Protein AF-A0A286UUP1-F1 (afdb_monomer)

Mean predicted aligned error: 15.52 Å

pLDDT: mean 74.78, std 16.88, range [44.28, 96.44]

Structure (mmCIF, N/CA/C/O backbone):
data_AF-A0A286UUP1-F1
#
_entry.id   AF-A0A286UUP1-F1
#
loop_
_atom_site.group_PDB
_atom_site.id
_atom_site.type_symbol
_atom_site.lab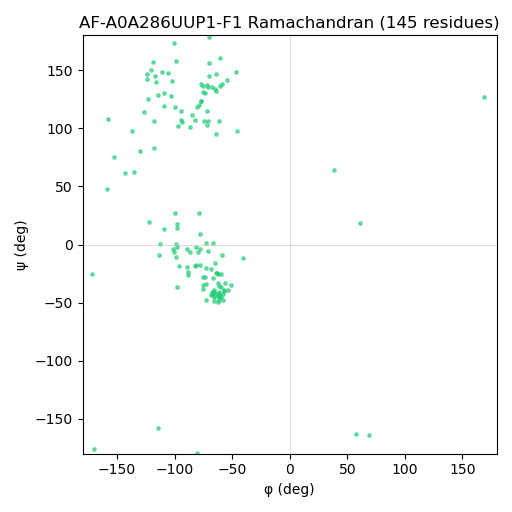el_atom_id
_atom_site.label_alt_id
_atom_site.label_comp_id
_atom_site.label_asym_id
_atom_site.label_entity_id
_atom_site.label_seq_id
_atom_site.pdbx_PDB_ins_code
_atom_site.Cartn_x
_atom_site.Cartn_y
_atom_site.Cartn_z
_atom_site.occupancy
_atom_site.B_iso_or_equiv
_atom_site.auth_seq_id
_atom_site.auth_comp_id
_atom_site.auth_asym_id
_atom_site.auth_atom_id
_atom_site.pdbx_PDB_model_num
ATOM 1 N N . MET A 1 1 ? 17.194 -20.628 -26.371 1.00 49.59 1 MET A N 1
ATOM 2 C CA . MET A 1 1 ? 17.934 -19.638 -27.188 1.00 49.59 1 MET A CA 1
ATOM 3 C C . MET A 1 1 ? 19.224 -19.284 -26.452 1.00 49.59 1 MET A C 1
ATOM 5 O O . MET A 1 1 ? 19.128 -18.804 -25.331 1.00 49.59 1 MET A O 1
ATOM 9 N N . ARG A 1 2 ? 20.404 -19.611 -26.999 1.00 49.09 2 ARG A N 1
ATOM 10 C CA . ARG A 1 2 ? 21.711 -19.348 -26.362 1.00 49.09 2 ARG A CA 1
ATOM 11 C C . ARG A 1 2 ? 22.250 -17.996 -26.860 1.00 49.09 2 ARG A C 1
ATOM 13 O O . ARG A 1 2 ? 22.665 -17.924 -28.011 1.00 49.09 2 ARG A O 1
ATOM 20 N N . PRO A 1 3 ? 22.226 -16.922 -26.054 1.00 52.81 3 PRO A N 1
ATOM 21 C CA . PRO A 1 3 ? 22.518 -15.555 -26.504 1.00 52.81 3 PRO A CA 1
ATOM 22 C C . PRO A 1 3 ? 24.025 -15.250 -26.653 1.00 52.81 3 PRO A C 1
ATOM 24 O O . PRO A 1 3 ? 24.438 -14.105 -26.503 1.00 52.81 3 PRO A O 1
ATOM 27 N N . THR A 1 4 ? 24.863 -16.256 -26.915 1.00 54.81 4 THR A N 1
ATOM 28 C CA . THR A 1 4 ? 26.331 -16.165 -26.822 1.00 54.81 4 THR A CA 1
ATOM 29 C C . THR A 1 4 ? 27.017 -16.806 -28.029 1.00 54.81 4 THR A C 1
ATOM 31 O O . THR A 1 4 ? 27.755 -17.775 -27.887 1.00 54.81 4 THR A O 1
ATOM 34 N N . PHE A 1 5 ? 26.784 -16.272 -29.229 1.00 57.84 5 PHE A N 1
ATOM 35 C CA . PHE A 1 5 ? 27.704 -16.466 -30.354 1.00 57.84 5 PHE A CA 1
ATOM 36 C C . PHE A 1 5 ? 28.406 -15.140 -30.647 1.00 57.84 5 PHE A C 1
ATOM 38 O O . PHE A 1 5 ? 27.768 -14.140 -30.975 1.00 57.84 5 PHE A O 1
ATOM 45 N N . ALA A 1 6 ? 29.734 -15.142 -30.533 1.00 59.00 6 ALA A N 1
ATOM 46 C CA . ALA A 1 6 ? 30.607 -13.976 -30.672 1.00 59.00 6 ALA A CA 1
ATOM 47 C C . ALA A 1 6 ? 30.658 -13.368 -32.095 1.00 59.00 6 ALA A C 1
ATOM 49 O O . ALA A 1 6 ? 31.360 -12.385 -32.310 1.00 59.00 6 ALA A O 1
ATOM 50 N N . CYS A 1 7 ? 29.905 -13.908 -33.062 1.00 54.88 7 CYS A N 1
ATOM 51 C CA . CYS A 1 7 ? 29.875 -13.437 -34.452 1.00 54.88 7 CYS A CA 1
ATOM 52 C C . CYS A 1 7 ? 28.711 -12.466 -34.760 1.00 54.88 7 CYS A C 1
ATOM 54 O O . CYS A 1 7 ? 28.799 -11.682 -35.696 1.00 54.88 7 CYS A O 1
ATOM 56 N N . LEU A 1 8 ? 27.658 -12.426 -33.930 1.00 55.34 8 LEU A N 1
ATOM 57 C CA . LEU A 1 8 ? 26.552 -11.445 -34.021 1.00 55.34 8 LEU A CA 1
ATOM 58 C C . LEU A 1 8 ? 26.734 -10.293 -33.006 1.00 55.34 8 LEU A C 1
ATOM 60 O O . LEU A 1 8 ? 25.782 -9.702 -32.501 1.00 55.34 8 LEU A O 1
ATOM 64 N N . SER A 1 9 ? 27.992 -10.028 -32.650 1.00 60.56 9 SER A N 1
ATOM 65 C CA . SER A 1 9 ? 28.444 -9.531 -31.343 1.00 60.56 9 SER A CA 1
ATOM 66 C C . SER A 1 9 ? 28.495 -8.022 -31.152 1.00 60.56 9 SER A C 1
ATOM 68 O O . SER A 1 9 ? 28.828 -7.569 -30.059 1.00 60.56 9 SER A O 1
ATOM 70 N N . LYS A 1 10 ? 28.203 -7.223 -32.179 1.00 63.66 10 LYS A N 1
ATOM 71 C CA . LYS A 1 10 ? 28.624 -5.813 -32.174 1.00 63.66 10 LYS A CA 1
ATOM 72 C C . LYS A 1 10 ? 27.548 -4.810 -31.746 1.00 63.66 10 LYS A C 1
ATOM 74 O O . LYS A 1 10 ? 27.887 -3.672 -31.450 1.00 63.66 10 LYS A O 1
ATOM 79 N N . ALA A 1 11 ? 26.279 -5.219 -31.621 1.00 62.50 11 ALA A N 1
ATOM 80 C CA . ALA A 1 11 ? 25.208 -4.341 -31.139 1.00 62.50 11 ALA A CA 1
ATOM 81 C C . ALA A 1 11 ? 24.283 -5.050 -30.134 1.00 62.50 11 ALA A C 1
ATOM 83 O O . ALA A 1 11 ? 23.339 -5.753 -30.496 1.00 62.50 11 ALA A O 1
ATOM 84 N N . SER A 1 12 ? 24.525 -4.841 -28.837 1.00 67.19 12 SER A N 1
ATOM 85 C CA . SER A 1 12 ? 23.601 -5.282 -27.787 1.00 67.19 12 SER A CA 1
ATOM 86 C C . SER A 1 12 ? 22.332 -4.423 -27.811 1.00 67.19 12 SER A C 1
ATOM 88 O O . SER A 1 12 ? 22.332 -3.302 -27.313 1.00 67.19 12 SER A O 1
ATOM 90 N N . ARG A 1 13 ? 21.213 -4.979 -28.292 1.00 76.56 13 ARG A N 1
ATOM 91 C CA . ARG A 1 13 ? 19.872 -4.355 -28.217 1.00 76.56 13 ARG A CA 1
ATOM 92 C C . ARG A 1 13 ? 19.205 -4.480 -26.836 1.00 76.56 13 ARG A C 1
ATOM 94 O O . ARG A 1 13 ? 18.018 -4.204 -26.688 1.00 76.56 13 ARG A O 1
ATOM 101 N N . ARG A 1 14 ? 19.929 -4.954 -25.817 1.00 80.00 14 ARG A N 1
ATOM 102 C CA . ARG A 1 14 ? 19.380 -5.136 -24.468 1.00 80.00 14 ARG A CA 1
ATOM 103 C C . ARG A 1 14 ? 19.136 -3.766 -23.817 1.00 80.00 14 ARG A C 1
ATOM 105 O O . ARG A 1 14 ? 20.033 -2.927 -23.869 1.00 80.00 14 ARG A O 1
ATOM 112 N N . PRO A 1 15 ? 17.987 -3.537 -23.154 1.00 86.31 15 PRO A N 1
ATOM 113 C CA . PRO A 1 15 ? 17.736 -2.278 -22.464 1.00 86.31 15 PRO A CA 1
ATOM 114 C C . PRO A 1 15 ? 18.804 -2.016 -21.401 1.00 86.31 15 PRO A C 1
ATOM 116 O O . PRO A 1 15 ? 19.183 -2.915 -20.641 1.00 86.31 15 PRO A O 1
ATOM 119 N N . LEU A 1 16 ? 19.257 -0.766 -21.325 1.00 87.69 16 LEU A N 1
ATOM 120 C CA . LEU A 1 16 ? 20.217 -0.333 -20.319 1.00 87.69 16 LEU A CA 1
ATOM 121 C C . LEU A 1 16 ? 19.643 -0.523 -18.912 1.00 87.69 16 LEU A C 1
ATOM 123 O O . LEU A 1 16 ? 18.477 -0.219 -18.633 1.00 87.69 16 LEU A O 1
ATOM 127 N N . THR A 1 17 ? 20.475 -1.049 -18.020 1.00 89.00 17 THR A N 1
ATOM 128 C CA . THR A 1 17 ? 20.194 -1.145 -16.586 1.00 89.00 17 THR A CA 1
ATOM 129 C C . THR A 1 17 ? 20.893 0.015 -15.874 1.00 89.00 17 THR A C 1
ATOM 131 O O . THR A 1 17 ? 21.881 0.529 -16.402 1.00 89.00 17 THR A O 1
ATOM 134 N N . PRO A 1 18 ? 20.458 0.414 -14.663 1.00 89.38 18 PRO A N 1
ATOM 135 C CA . PRO A 1 18 ? 21.119 1.487 -13.906 1.00 89.38 18 PRO A CA 1
ATOM 136 C C . PRO A 1 18 ? 22.602 1.215 -13.584 1.00 89.38 18 PRO A C 1
ATOM 138 O O . PRO A 1 18 ? 23.285 2.096 -13.089 1.00 89.38 18 PRO A O 1
ATOM 141 N N . LYS A 1 19 ? 23.110 -0.000 -13.836 1.00 88.94 19 LYS A N 1
ATOM 142 C CA . LYS A 1 19 ? 24.498 -0.409 -13.568 1.00 88.94 19 LYS A CA 1
ATOM 143 C C . LYS A 1 19 ? 25.400 -0.418 -14.808 1.00 88.94 19 LYS A C 1
ATOM 145 O O . LYS A 1 19 ? 26.570 -0.750 -14.687 1.00 88.94 19 LYS A O 1
ATOM 150 N N . ARG A 1 20 ? 24.858 -0.142 -16.000 1.00 85.56 20 ARG A N 1
ATOM 151 C CA . ARG A 1 20 ? 25.569 -0.276 -17.288 1.00 85.56 20 ARG A CA 1
ATOM 152 C C . ARG A 1 20 ? 25.834 1.057 -18.002 1.00 85.56 20 ARG A C 1
ATOM 154 O O . ARG A 1 20 ? 26.366 1.033 -19.103 1.00 85.56 20 ARG A O 1
ATOM 161 N N . GLY A 1 21 ? 25.423 2.186 -17.423 1.00 86.19 21 GLY A N 1
ATOM 162 C CA . GLY A 1 21 ? 25.657 3.524 -17.977 1.00 86.19 21 GLY A CA 1
ATOM 163 C C . GLY A 1 21 ? 26.828 4.252 -17.309 1.00 86.19 21 GLY A C 1
ATOM 164 O O . GLY A 1 21 ? 27.384 3.768 -16.327 1.00 86.19 21 GLY A O 1
ATOM 165 N N . ASN A 1 22 ? 27.192 5.413 -17.855 1.00 91.12 22 ASN A N 1
ATOM 166 C CA . ASN A 1 22 ? 28.213 6.305 -17.296 1.00 91.12 22 ASN A CA 1
ATOM 167 C C . ASN A 1 22 ? 27.645 7.165 -16.140 1.00 91.12 22 ASN A C 1
ATOM 169 O O . ASN A 1 22 ? 26.464 7.052 -15.814 1.00 91.12 22 ASN A O 1
ATOM 173 N N . LYS A 1 23 ? 28.463 8.044 -15.545 1.00 88.06 23 LYS A N 1
ATOM 174 C CA . LYS A 1 23 ? 28.113 8.916 -14.404 1.00 88.06 23 LYS A CA 1
ATOM 175 C C . LYS A 1 23 ? 26.820 9.719 -14.597 1.00 88.06 23 LYS A C 1
ATOM 177 O O . LYS A 1 23 ? 26.069 9.872 -13.641 1.00 88.06 23 LYS A O 1
ATOM 182 N N . ASP A 1 24 ? 26.537 10.155 -15.821 1.00 87.81 24 ASP A N 1
ATOM 183 C CA . ASP A 1 24 ? 25.360 10.980 -16.130 1.00 87.81 24 ASP A CA 1
ATOM 184 C C . ASP A 1 24 ? 24.100 10.147 -16.422 1.00 87.81 24 ASP A C 1
ATOM 186 O O . ASP A 1 24 ? 23.000 10.678 -16.579 1.00 87.81 24 ASP A O 1
ATOM 190 N N . TYR A 1 25 ? 24.234 8.818 -16.493 1.00 92.56 25 TYR A N 1
ATOM 191 C CA . TYR A 1 25 ? 23.113 7.926 -16.747 1.00 92.56 25 TYR A CA 1
ATOM 192 C C . TYR A 1 25 ? 22.393 7.561 -15.447 1.00 92.56 25 TYR A C 1
ATOM 194 O O . TYR A 1 25 ? 22.794 6.651 -14.718 1.00 92.56 25 TYR A O 1
ATOM 202 N N . TYR A 1 26 ? 21.260 8.217 -15.200 1.00 88.94 26 TYR A N 1
ATOM 203 C CA . TYR A 1 26 ? 20.334 7.840 -14.138 1.00 88.94 26 TYR A CA 1
ATOM 204 C C . TYR A 1 26 ? 19.109 7.109 -14.698 1.00 88.94 26 TYR A C 1
ATOM 206 O O . TYR A 1 26 ? 18.407 7.603 -15.579 1.00 88.94 26 TYR A O 1
ATOM 214 N N . LYS A 1 27 ? 18.807 5.931 -14.141 1.00 89.44 27 LYS A N 1
ATOM 215 C CA . LYS A 1 27 ? 17.571 5.189 -14.416 1.00 89.44 27 LYS A CA 1
ATOM 216 C C . LYS A 1 27 ? 16.867 4.849 -13.106 1.00 89.44 27 LYS A C 1
ATOM 218 O O . LYS A 1 27 ? 17.371 4.043 -12.326 1.00 89.44 27 LYS A O 1
ATOM 223 N N . GLY A 1 28 ? 15.687 5.429 -12.892 1.00 85.38 28 GLY A N 1
ATOM 224 C CA . GLY A 1 28 ? 14.869 5.183 -11.704 1.00 85.38 28 GLY A CA 1
ATOM 225 C C . GLY A 1 28 ? 14.251 3.778 -11.657 1.00 85.38 28 GLY A C 1
ATOM 226 O O . GLY A 1 28 ? 14.025 3.132 -12.681 1.00 85.38 28 GLY A O 1
ATOM 227 N N . THR A 1 29 ? 13.924 3.315 -10.451 1.00 86.62 29 THR A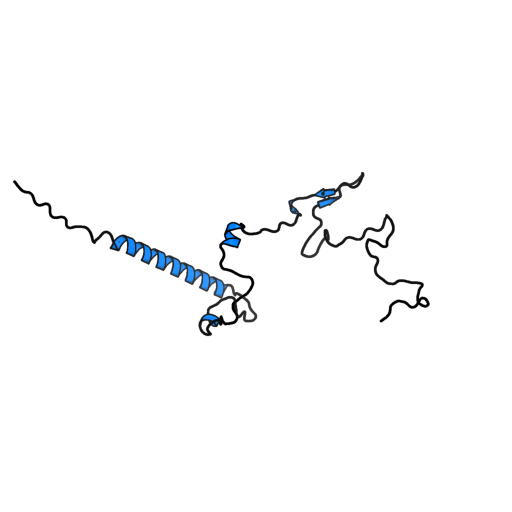 N 1
ATOM 228 C CA . THR A 1 29 ? 13.305 2.002 -10.162 1.00 86.62 29 THR A CA 1
ATOM 229 C C . THR A 1 29 ? 11.786 2.076 -9.978 1.00 86.62 29 THR A C 1
ATOM 231 O O . THR A 1 29 ? 11.183 1.171 -9.410 1.00 86.62 29 THR A O 1
ATOM 234 N N . ARG A 1 30 ? 11.153 3.163 -10.443 1.00 79.94 30 ARG A N 1
ATOM 235 C CA . ARG A 1 30 ? 9.723 3.474 -10.233 1.00 79.94 30 ARG A CA 1
ATOM 236 C C . ARG A 1 30 ? 9.304 3.637 -8.765 1.00 79.94 30 ARG A C 1
ATOM 238 O O . ARG A 1 30 ? 8.118 3.619 -8.466 1.00 79.94 30 ARG A O 1
ATOM 245 N N . GLN A 1 31 ? 10.251 3.857 -7.854 1.00 80.50 31 GLN A N 1
ATOM 246 C CA . GLN A 1 31 ? 9.935 4.226 -6.469 1.00 80.50 31 GLN A CA 1
ATOM 247 C C . GLN A 1 31 ? 9.316 5.634 -6.352 1.00 80.50 31 GLN A C 1
ATOM 249 O O . GLN A 1 31 ? 8.640 5.905 -5.367 1.00 80.50 31 GLN A O 1
ATOM 254 N N . ALA A 1 32 ? 9.530 6.501 -7.351 1.00 74.44 32 ALA A N 1
ATOM 255 C CA . ALA A 1 32 ? 9.152 7.917 -7.355 1.00 74.44 32 ALA A CA 1
ATOM 256 C C . ALA A 1 32 ? 8.680 8.380 -8.757 1.00 74.44 32 ALA A C 1
ATOM 258 O O . ALA A 1 32 ? 9.328 9.211 -9.388 1.00 74.44 32 ALA A O 1
ATOM 259 N N . SER A 1 33 ? 7.605 7.796 -9.303 1.00 67.62 33 SER A N 1
ATOM 260 C CA . SER A 1 33 ? 7.146 8.037 -10.690 1.00 67.62 33 SER A CA 1
ATOM 261 C C . SER A 1 33 ? 5.838 8.849 -10.729 1.00 67.62 33 SER A C 1
ATOM 263 O O . SER A 1 33 ? 4.879 8.469 -10.070 1.00 67.62 33 SER A O 1
ATOM 265 N N . LEU A 1 34 ? 5.746 9.924 -11.526 1.00 62.94 34 LEU A N 1
ATOM 266 C CA . LEU A 1 34 ? 4.527 10.750 -11.720 1.00 62.94 34 LEU A CA 1
ATOM 267 C C . LEU A 1 34 ? 4.032 10.693 -13.195 1.00 62.94 34 LEU A C 1
ATOM 269 O O . LEU A 1 34 ? 4.902 10.716 -14.064 1.00 62.94 34 LEU A O 1
ATOM 273 N N . PRO A 1 35 ? 2.712 10.727 -13.527 1.00 56.72 35 PRO A N 1
ATOM 274 C CA . PRO A 1 35 ? 1.538 10.241 -12.791 1.00 56.72 35 PRO A CA 1
ATOM 275 C C . PRO A 1 35 ? 0.762 9.090 -13.494 1.00 56.72 35 PRO A C 1
ATOM 277 O O . PRO A 1 35 ? 0.526 9.097 -14.700 1.00 56.72 35 PRO A O 1
ATOM 280 N N . GLY A 1 36 ? 0.328 8.128 -12.663 1.00 50.97 36 GLY A N 1
ATOM 281 C CA . GLY A 1 36 ? -0.543 6.969 -12.928 1.00 50.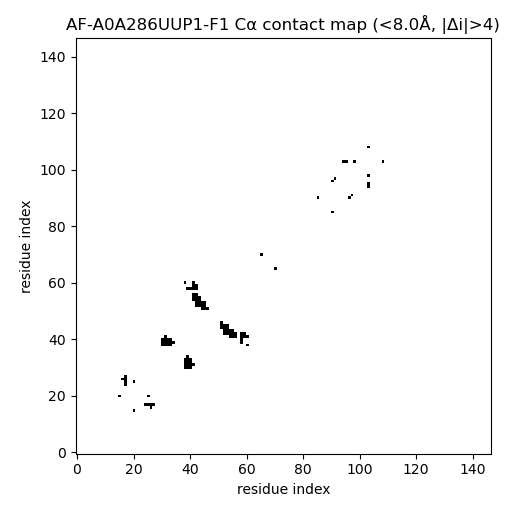97 36 GLY A CA 1
ATOM 282 C C . GLY A 1 36 ? -0.520 6.017 -11.712 1.00 50.97 36 GLY A C 1
ATOM 283 O O . GLY A 1 36 ? 0.558 5.705 -11.212 1.00 50.97 36 GLY A O 1
ATOM 284 N N . LEU A 1 37 ? -1.691 5.647 -11.170 1.00 52.75 37 LEU A N 1
ATOM 285 C CA . LEU A 1 37 ? -1.957 5.181 -9.788 1.00 52.75 37 LEU A CA 1
ATOM 286 C C . LEU A 1 37 ? -0.989 4.125 -9.202 1.00 52.75 37 LEU A C 1
ATOM 288 O O . LEU A 1 37 ? -1.199 2.923 -9.355 1.00 52.75 37 LEU A O 1
ATOM 292 N N . ARG A 1 38 ? -0.008 4.586 -8.406 1.00 56.94 38 ARG A N 1
ATOM 293 C CA . ARG A 1 38 ? 0.154 4.131 -7.002 1.00 56.94 38 ARG A CA 1
ATOM 294 C C . ARG A 1 38 ? 1.191 4.897 -6.174 1.00 56.94 38 ARG A C 1
ATOM 296 O O . ARG A 1 38 ? 1.074 4.884 -4.953 1.00 56.94 38 ARG A O 1
ATOM 303 N N . THR A 1 39 ? 2.224 5.528 -6.745 1.00 62.41 39 THR A N 1
ATOM 304 C CA . THR A 1 39 ? 3.227 6.251 -5.925 1.00 62.41 39 THR A CA 1
ATOM 305 C C . THR A 1 39 ? 3.984 7.317 -6.717 1.00 62.41 39 THR A C 1
ATOM 307 O O . THR A 1 39 ? 4.833 6.985 -7.542 1.00 62.41 39 THR A O 1
ATOM 310 N N . GLY A 1 40 ? 3.688 8.588 -6.436 1.00 74.69 40 GLY A N 1
ATOM 311 C CA . GLY A 1 40 ? 4.464 9.731 -6.921 1.00 74.69 40 GLY A CA 1
ATOM 312 C C . GLY A 1 40 ? 5.839 9.834 -6.257 1.00 74.69 40 GLY A C 1
ATOM 313 O O . GLY A 1 40 ? 6.186 9.047 -5.380 1.00 74.69 40 GLY A O 1
ATOM 314 N N . ALA A 1 41 ? 6.640 10.820 -6.657 1.00 83.88 41 ALA A N 1
ATOM 315 C CA . ALA A 1 41 ? 7.847 11.150 -5.909 1.00 83.88 41 ALA A CA 1
ATOM 316 C C . ALA A 1 41 ? 7.482 11.648 -4.492 1.00 83.88 41 ALA A C 1
ATOM 318 O O . ALA A 1 41 ? 6.615 12.519 -4.379 1.00 83.88 41 ALA A O 1
ATOM 319 N N . PRO A 1 42 ? 8.133 11.145 -3.423 1.00 87.25 42 PRO A N 1
ATOM 320 C CA . PRO A 1 42 ? 7.796 11.481 -2.031 1.00 87.25 42 PRO A CA 1
ATOM 321 C C . PRO A 1 42 ? 8.213 12.904 -1.621 1.00 87.25 42 PRO A C 1
ATOM 323 O O . PRO A 1 42 ? 8.059 13.309 -0.477 1.00 87.25 42 PRO A O 1
ATOM 326 N N . GLY A 1 43 ? 8.785 13.671 -2.539 1.00 88.00 43 GLY A N 1
ATOM 327 C CA . GLY A 1 43 ? 9.383 14.961 -2.267 1.00 88.00 43 GLY A CA 1
ATOM 328 C C . GLY A 1 43 ? 9.727 15.699 -3.549 1.00 88.00 43 GLY A C 1
ATOM 329 O O . GLY A 1 43 ? 9.435 15.234 -4.659 1.00 88.00 43 GLY A O 1
ATOM 330 N N . THR A 1 44 ? 10.357 16.854 -3.395 1.00 87.75 44 THR A N 1
ATOM 331 C CA . THR A 1 44 ? 10.748 17.725 -4.502 1.00 87.75 44 THR A CA 1
ATOM 332 C C . THR A 1 44 ? 12.244 18.000 -4.471 1.00 87.75 44 THR A C 1
ATOM 334 O O . THR A 1 44 ? 12.863 18.159 -3.419 1.00 87.75 44 THR A O 1
ATOM 337 N N . TYR A 1 45 ? 12.837 18.048 -5.658 1.00 86.69 45 TYR A N 1
ATOM 338 C CA . TYR A 1 45 ? 14.190 18.557 -5.833 1.00 86.69 45 TYR A CA 1
ATOM 339 C C . TYR A 1 45 ? 14.164 20.087 -5.744 1.00 86.69 45 TYR A C 1
ATOM 341 O O . TYR A 1 45 ? 13.265 20.694 -6.327 1.00 86.69 45 TYR A O 1
ATOM 349 N N . PHE A 1 46 ? 15.111 20.705 -5.030 1.00 82.94 46 PHE A N 1
ATOM 350 C CA . PHE A 1 46 ? 15.088 22.157 -4.785 1.00 82.94 46 PHE A CA 1
ATOM 351 C C . PHE A 1 46 ? 16.325 22.951 -5.258 1.00 82.94 46 PHE A C 1
ATOM 353 O O . PHE A 1 46 ? 16.484 24.099 -4.861 1.00 82.94 46 PHE A O 1
ATOM 360 N N . GLY A 1 47 ? 17.139 22.408 -6.181 1.00 76.19 47 GLY A N 1
ATOM 361 C CA . GLY A 1 47 ? 18.271 23.129 -6.819 1.00 76.19 47 GLY A CA 1
ATOM 362 C C . GLY A 1 47 ? 19.296 23.662 -5.803 1.00 76.19 47 GLY A C 1
ATOM 363 O O . GLY A 1 47 ? 19.314 23.221 -4.668 1.00 76.19 47 GLY A O 1
ATOM 364 N N . SER A 1 48 ? 20.202 24.607 -6.078 1.00 63.00 48 SER A N 1
ATOM 365 C CA . SER A 1 48 ? 21.164 24.761 -7.189 1.00 63.00 48 SER A CA 1
ATOM 366 C C . SER A 1 48 ? 22.577 24.268 -6.766 1.00 63.00 48 SER A C 1
ATOM 368 O O . SER A 1 48 ? 23.578 24.586 -7.407 1.00 63.00 48 SER A O 1
ATOM 370 N N . GLY A 1 49 ? 22.675 23.541 -5.644 1.00 70.62 49 GLY A N 1
ATOM 371 C CA . GLY A 1 49 ? 23.929 23.057 -5.049 1.00 70.62 49 GLY A CA 1
ATOM 372 C C . GLY A 1 49 ? 24.058 21.529 -5.053 1.00 70.62 49 GLY A C 1
ATOM 373 O O . GLY A 1 49 ? 23.408 20.834 -5.833 1.00 70.62 49 GLY A O 1
ATOM 374 N N . LYS A 1 50 ? 24.893 20.976 -4.159 1.00 69.69 50 LYS A N 1
ATOM 375 C CA . LYS A 1 50 ? 25.028 19.517 -3.995 1.00 69.69 50 LYS A CA 1
ATOM 376 C C . LYS A 1 50 ? 23.694 18.894 -3.556 1.00 69.69 50 LYS A C 1
ATOM 378 O O . LYS A 1 50 ? 23.306 19.022 -2.402 1.00 69.69 50 LYS A O 1
ATOM 383 N N . ALA A 1 51 ? 23.046 18.202 -4.497 1.00 62.31 51 ALA A N 1
ATOM 384 C CA . ALA A 1 51 ? 22.014 17.174 -4.318 1.00 62.31 51 ALA A CA 1
ATOM 385 C C . ALA A 1 51 ? 21.003 17.429 -3.181 1.00 62.31 51 ALA A C 1
ATOM 387 O O . ALA A 1 51 ? 20.914 16.660 -2.225 1.00 62.31 51 ALA A O 1
ATOM 388 N N . GLN A 1 52 ? 20.215 18.496 -3.306 1.00 82.38 52 GLN A N 1
ATOM 389 C CA . GLN A 1 52 ? 19.220 18.876 -2.310 1.00 82.38 52 GLN A CA 1
ATOM 390 C C . GLN A 1 52 ? 17.823 18.324 -2.654 1.00 82.38 52 GLN A C 1
ATOM 392 O O . GLN A 1 52 ? 17.215 18.695 -3.662 1.00 82.38 52 GLN A O 1
ATOM 397 N N . TYR A 1 53 ? 17.313 17.416 -1.813 1.00 87.75 53 TYR A N 1
ATOM 398 C CA . TYR A 1 53 ? 15.979 16.819 -1.936 1.00 87.75 53 TYR A CA 1
ATOM 399 C C . TYR A 1 53 ? 15.174 17.068 -0.662 1.00 87.75 53 TYR A C 1
ATOM 401 O O . TYR A 1 53 ? 15.627 16.732 0.432 1.00 87.75 53 TYR A O 1
ATOM 409 N N . LYS A 1 54 ? 13.983 17.655 -0.799 1.00 89.38 54 LYS A N 1
ATOM 410 C CA . LYS A 1 54 ? 13.074 17.915 0.318 1.00 89.38 54 LYS A CA 1
ATOM 411 C C . LYS A 1 54 ? 11.999 16.839 0.346 1.00 89.38 54 LYS A C 1
ATOM 413 O O . LYS A 1 54 ? 11.227 16.720 -0.606 1.00 89.38 54 LYS A O 1
ATOM 418 N N . LEU A 1 55 ? 11.944 16.078 1.436 1.00 89.12 55 LEU A N 1
ATOM 419 C CA . LEU A 1 55 ? 10.861 15.131 1.684 1.00 89.12 55 LEU A CA 1
ATOM 420 C C . LEU A 1 55 ? 9.578 15.897 2.038 1.00 89.12 55 LEU A C 1
ATOM 422 O O . LEU A 1 55 ? 9.630 16.887 2.767 1.00 89.12 55 LEU A O 1
ATOM 426 N N . LEU A 1 56 ? 8.446 15.465 1.484 1.00 89.81 56 LEU A N 1
ATOM 427 C CA . LEU A 1 56 ? 7.126 16.014 1.783 1.00 89.81 56 LEU A CA 1
ATOM 428 C C . LEU A 1 56 ? 6.285 14.900 2.398 1.00 89.81 56 LEU A C 1
ATOM 430 O O . LEU A 1 56 ? 5.845 14.006 1.675 1.00 89.81 56 LEU A O 1
ATOM 434 N N . ASP A 1 57 ? 6.049 14.961 3.707 1.00 89.62 57 ASP A N 1
ATOM 435 C CA . ASP A 1 57 ? 5.369 13.894 4.457 1.00 89.62 57 ASP A CA 1
ATOM 436 C C . ASP A 1 57 ? 3.987 13.553 3.882 1.00 89.62 57 ASP A C 1
ATOM 438 O O . ASP A 1 57 ? 3.614 12.387 3.803 1.00 89.62 57 ASP A O 1
ATOM 442 N N . GLU A 1 58 ? 3.281 14.547 3.340 1.00 88.31 58 GLU A N 1
ATOM 443 C CA . GLU A 1 58 ? 1.987 14.388 2.662 1.00 88.31 58 GLU A CA 1
ATOM 444 C C . GLU A 1 58 ? 2.028 13.451 1.442 1.00 88.31 58 GLU A C 1
ATOM 446 O O . GLU A 1 58 ? 1.009 12.890 1.039 1.00 88.31 58 GLU A O 1
ATOM 451 N N . ARG A 1 59 ? 3.199 13.294 0.812 1.00 83.88 59 ARG A N 1
ATOM 452 C CA . ARG A 1 59 ? 3.397 12.445 -0.376 1.00 83.88 59 ARG A CA 1
ATOM 453 C C . ARG A 1 59 ? 4.021 11.095 -0.034 1.00 83.88 59 ARG A C 1
ATOM 455 O O . ARG A 1 59 ? 4.158 10.245 -0.921 1.00 83.88 59 ARG A O 1
ATOM 462 N N . VAL A 1 60 ? 4.428 10.893 1.218 1.00 86.75 60 VAL A N 1
ATOM 463 C CA . VAL A 1 60 ? 5.008 9.635 1.683 1.00 86.75 60 VAL A CA 1
ATOM 464 C C . VAL A 1 60 ? 3.892 8.611 1.882 1.00 86.75 60 VAL A C 1
ATOM 466 O O . VAL A 1 60 ? 2.813 8.903 2.386 1.00 86.75 60 VAL A O 1
ATOM 469 N N . ARG A 1 61 ? 4.144 7.369 1.461 1.00 84.19 61 ARG A N 1
ATOM 470 C CA . ARG A 1 61 ? 3.198 6.269 1.670 1.00 84.19 61 ARG A CA 1
ATOM 471 C C . ARG A 1 61 ? 3.197 5.849 3.130 1.00 84.19 61 ARG A C 1
ATOM 473 O O . ARG A 1 61 ? 4.252 5.512 3.660 1.00 84.19 61 ARG A O 1
ATOM 480 N N . VAL A 1 62 ? 2.005 5.751 3.707 1.00 88.00 62 VAL A N 1
ATOM 481 C CA . VAL A 1 62 ? 1.787 5.193 5.042 1.00 88.00 62 VAL A CA 1
ATOM 482 C C . VAL A 1 62 ? 0.979 3.908 4.908 1.00 88.00 62 VAL A C 1
ATOM 484 O O . VAL A 1 62 ? -0.062 3.880 4.252 1.00 88.00 62 VAL A O 1
ATOM 487 N N . PHE A 1 63 ? 1.475 2.832 5.514 1.00 90.12 63 PHE A N 1
ATOM 488 C CA . PHE A 1 63 ? 0.740 1.579 5.644 1.00 90.12 63 PHE A CA 1
ATOM 489 C C . PHE A 1 63 ? 0.096 1.556 7.023 1.00 90.12 63 PHE A C 1
ATOM 491 O O . PHE A 1 63 ? 0.773 1.340 8.024 1.00 90.12 63 PHE A O 1
ATOM 498 N N . VAL A 1 64 ? -1.205 1.833 7.067 1.00 93.19 64 VAL A N 1
ATOM 499 C CA . VAL A 1 64 ? -1.970 1.820 8.314 1.00 93.19 64 VAL A CA 1
ATOM 500 C C . VAL A 1 64 ? -2.326 0.375 8.641 1.00 93.19 64 VAL A C 1
ATOM 502 O O . VAL A 1 64 ? -3.010 -0.289 7.862 1.00 93.19 64 VAL A O 1
ATOM 505 N N . ALA A 1 65 ? -1.840 -0.104 9.782 1.00 95.38 65 ALA A N 1
ATOM 506 C CA . ALA A 1 65 ? -2.169 -1.412 10.329 1.00 95.38 65 ALA A CA 1
ATOM 507 C C . ALA A 1 65 ? -3.010 -1.244 11.607 1.00 95.38 65 ALA A C 1
ATOM 509 O O . ALA A 1 65 ? -2.817 -0.255 12.321 1.00 95.38 65 ALA A O 1
ATOM 510 N N . PRO A 1 66 ? -3.923 -2.184 11.911 1.00 95.19 66 PRO A N 1
ATOM 511 C CA . PRO A 1 66 ? -4.585 -2.236 13.211 1.00 95.19 66 PRO A CA 1
ATOM 512 C C . PRO A 1 66 ? -3.577 -2.428 14.361 1.00 95.19 66 PRO A C 1
ATOM 514 O O . PRO A 1 66 ? -2.464 -2.913 14.119 1.00 95.19 66 PRO A O 1
ATOM 517 N N . PRO A 1 67 ? -3.954 -2.097 15.610 1.00 96.44 67 PRO A N 1
ATOM 518 C CA . PRO A 1 67 ? -3.139 -2.378 16.787 1.00 96.44 67 PRO A CA 1
ATOM 519 C C . PRO A 1 67 ? -2.768 -3.862 16.890 1.00 96.44 67 PRO A C 1
ATOM 521 O O . PRO A 1 67 ? -3.576 -4.749 16.613 1.00 96.44 67 PRO A O 1
ATOM 524 N N . VAL A 1 68 ? -1.541 -4.143 17.330 1.00 94.44 68 VAL A N 1
ATOM 525 C CA . VAL A 1 68 ? -1.013 -5.517 17.410 1.00 94.44 68 VAL A CA 1
ATOM 526 C C . VAL A 1 68 ? -1.820 -6.383 18.385 1.00 94.44 68 VAL A C 1
ATOM 528 O O . VAL A 1 68 ? -2.010 -7.572 18.144 1.00 94.44 68 VAL A O 1
ATOM 531 N N . GLU A 1 69 ? -2.342 -5.787 19.454 1.00 9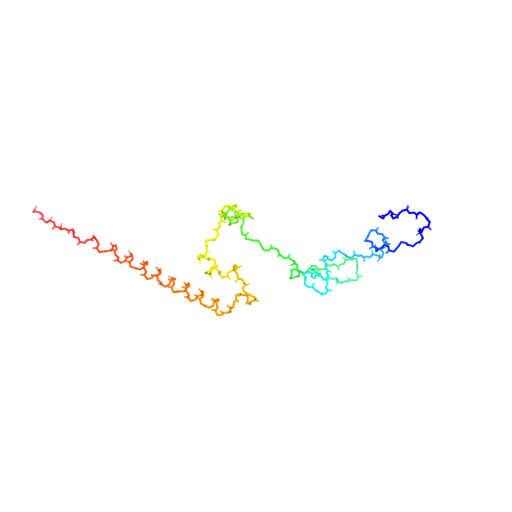6.12 69 GLU A N 1
ATOM 532 C CA . GLU A 1 69 ? -3.193 -6.461 20.443 1.00 96.12 69 GLU A CA 1
ATOM 533 C C . GLU A 1 69 ? -4.500 -6.978 19.818 1.00 96.12 69 GLU A C 1
ATOM 535 O O . GLU A 1 69 ? -4.897 -8.125 20.040 1.00 96.12 69 GLU A O 1
ATOM 540 N N . GLU A 1 70 ? -5.130 -6.173 18.958 1.00 95.25 70 GLU A N 1
ATOM 541 C CA . GLU A 1 70 ? -6.325 -6.580 18.216 1.00 95.25 70 GLU A CA 1
ATOM 542 C C . GLU A 1 70 ? -5.993 -7.701 17.232 1.00 95.25 70 GLU A C 1
ATOM 544 O O . GLU A 1 70 ? -6.680 -8.719 17.201 1.00 95.25 70 GLU A O 1
ATOM 549 N N . LEU A 1 71 ? -4.893 -7.573 16.483 1.00 93.31 71 LEU A N 1
ATOM 550 C CA . LEU A 1 71 ? -4.464 -8.611 15.541 1.00 93.31 71 LEU A CA 1
ATOM 551 C C . LEU A 1 71 ? -4.242 -9.960 16.238 1.00 93.31 71 LEU A C 1
ATOM 553 O O . LEU A 1 71 ? -4.694 -10.986 15.728 1.00 93.31 71 LEU A O 1
ATOM 557 N N . ASN A 1 72 ? -3.616 -9.953 17.417 1.00 94.06 72 ASN A N 1
ATOM 558 C CA . ASN A 1 72 ? -3.322 -11.166 18.182 1.00 94.06 72 ASN A CA 1
ATOM 559 C C . ASN A 1 72 ? -4.557 -11.780 18.858 1.00 94.06 72 ASN A C 1
ATOM 561 O O . ASN A 1 72 ? -4.591 -12.991 19.072 1.00 94.06 72 ASN A O 1
ATOM 565 N N . SER A 1 73 ? -5.562 -10.970 19.198 1.00 96.44 73 SER A N 1
ATOM 566 C CA . SER A 1 73 ? -6.819 -11.452 19.790 1.00 96.44 73 SER A CA 1
ATOM 567 C C . SER A 1 73 ? -7.811 -11.977 18.751 1.00 96.44 73 SER A C 1
ATOM 569 O O . SER A 1 73 ? -8.732 -12.719 19.099 1.00 96.44 73 SER A O 1
ATOM 571 N N . THR A 1 74 ? -7.640 -11.627 17.471 1.00 95.38 74 THR A N 1
ATOM 572 C CA . THR A 1 74 ? -8.570 -12.080 16.435 1.00 95.38 74 THR A CA 1
ATOM 573 C C . THR A 1 74 ? -8.483 -13.598 16.201 1.00 95.38 74 THR A C 1
ATOM 575 O O . THR A 1 74 ? -7.395 -14.152 16.050 1.00 95.38 74 THR A O 1
ATOM 578 N N . PRO A 1 75 ? -9.625 -14.304 16.080 1.00 94.25 75 PRO A N 1
ATOM 579 C CA . PRO A 1 75 ? -9.642 -15.725 15.721 1.00 94.25 75 PRO A CA 1
ATOM 580 C C . PRO A 1 75 ? -9.411 -15.963 14.217 1.00 94.25 75 PRO A C 1
ATOM 582 O O . PRO A 1 75 ? -9.378 -17.109 13.762 1.00 94.25 75 PRO A O 1
ATOM 585 N N . LEU A 1 76 ? -9.308 -14.892 13.424 1.00 92.44 76 LEU A N 1
ATOM 586 C CA . LEU A 1 76 ? -9.220 -14.953 11.971 1.00 92.44 76 LEU A CA 1
ATOM 587 C C . LEU A 1 76 ? -7.827 -15.409 11.534 1.00 92.44 76 LEU A C 1
ATOM 589 O O . LEU A 1 76 ? -6.807 -14.879 11.963 1.00 92.44 76 LEU A O 1
ATOM 593 N N . LYS A 1 77 ? -7.793 -16.385 10.627 1.00 92.25 77 LYS A N 1
ATOM 594 C CA . LYS A 1 77 ? -6.566 -16.932 10.041 1.00 92.25 77 LYS A CA 1
ATOM 595 C C . LYS A 1 77 ? -6.557 -16.703 8.530 1.00 92.25 77 LYS A C 1
ATOM 597 O O . LYS A 1 77 ? -7.622 -16.592 7.926 1.00 92.25 77 LYS A O 1
ATOM 602 N N . PRO A 1 78 ? -5.373 -16.686 7.892 1.00 94.25 78 PRO A N 1
ATOM 603 C CA . PRO A 1 78 ? -5.271 -16.548 6.437 1.00 94.25 7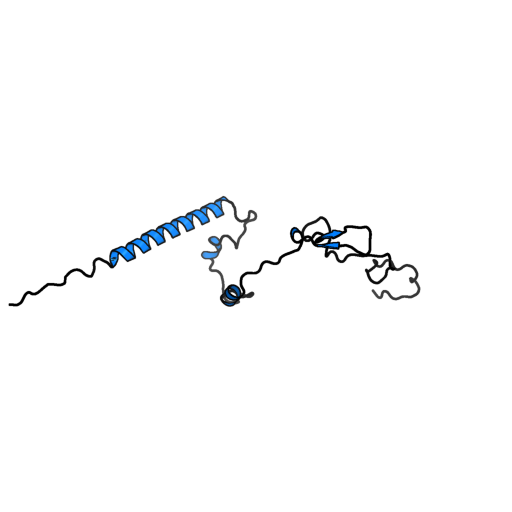8 PRO A CA 1
ATOM 604 C C . PRO A 1 78 ? -5.871 -17.733 5.664 1.00 94.25 78 PRO A C 1
ATOM 606 O O . PRO A 1 78 ? -6.118 -17.617 4.468 1.00 94.25 78 PRO A O 1
ATOM 609 N N . TYR A 1 79 ? -6.106 -18.865 6.333 1.00 92.38 79 TYR A N 1
ATOM 610 C CA . TYR A 1 79 ? -6.659 -20.077 5.740 1.00 92.38 79 TYR A CA 1
ATOM 611 C C . TYR A 1 79 ? -7.961 -20.478 6.423 1.00 92.38 79 TYR A C 1
ATOM 613 O O . TYR A 1 79 ? -8.145 -20.261 7.622 1.00 92.38 79 TYR A O 1
ATOM 621 N N . VAL A 1 80 ? -8.834 -21.115 5.647 1.00 90.50 80 VAL A N 1
ATOM 622 C CA . VAL A 1 80 ? -10.118 -21.659 6.098 1.00 90.50 80 VAL A CA 1
ATOM 623 C C . VAL A 1 80 ? -10.007 -23.181 6.191 1.00 90.50 80 VAL A C 1
ATOM 625 O O . VAL A 1 80 ? -9.271 -23.806 5.426 1.00 90.50 80 VAL A O 1
ATOM 628 N N . GLN A 1 81 ? -10.723 -23.788 7.138 1.00 92.19 81 GLN A N 1
ATOM 629 C CA . GLN A 1 81 ? -10.782 -25.240 7.264 1.00 92.19 81 GLN A CA 1
ATOM 630 C C . GLN A 1 81 ? -11.464 -25.857 6.037 1.00 92.19 81 GLN A C 1
ATOM 632 O O . GLN A 1 81 ? -12.530 -25.426 5.617 1.00 92.19 81 GLN A O 1
ATOM 637 N N . TRP A 1 82 ? -10.875 -26.915 5.483 1.00 86.94 82 TRP A N 1
ATOM 638 C CA . TRP A 1 82 ? -11.369 -27.543 4.253 1.00 86.94 82 TRP A CA 1
ATOM 639 C C . TRP A 1 82 ? -12.831 -28.014 4.336 1.00 86.94 82 TRP A C 1
ATOM 641 O O . TRP A 1 82 ? -13.591 -27.853 3.390 1.00 86.94 82 TRP A O 1
ATOM 651 N N . MET A 1 83 ? -13.232 -28.581 5.477 1.00 87.62 83 MET A N 1
ATOM 652 C CA . MET A 1 83 ? -14.560 -29.185 5.656 1.00 87.62 83 MET A CA 1
ATOM 653 C C . MET A 1 83 ? -15.678 -28.177 5.960 1.00 87.62 83 MET A C 1
ATOM 655 O O . MET A 1 83 ? -16.832 -28.577 6.107 1.00 87.62 83 MET A O 1
ATOM 659 N N . THR A 1 84 ? -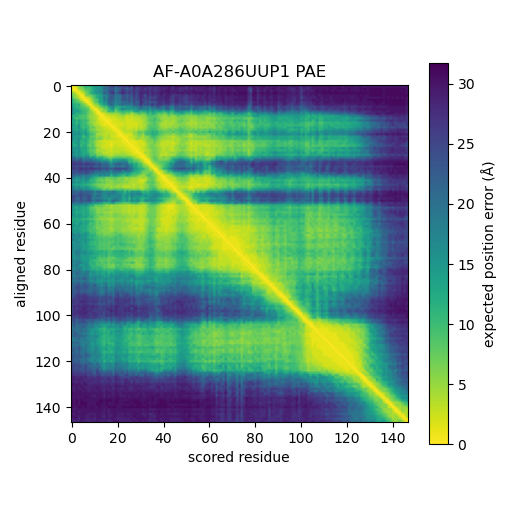15.380 -26.881 6.080 1.00 82.81 84 THR A N 1
ATOM 660 C CA . THR A 1 84 ? -16.428 -25.885 6.325 1.00 82.81 84 THR A CA 1
ATOM 661 C C . THR A 1 84 ? -17.093 -25.501 5.008 1.00 82.81 84 THR A C 1
ATOM 663 O O . THR A 1 84 ? -16.514 -24.776 4.199 1.00 82.81 84 THR A O 1
ATOM 666 N N . HIS A 1 85 ? -18.323 -25.970 4.800 1.00 76.94 85 HIS A N 1
ATOM 667 C CA . HIS A 1 85 ? -19.162 -25.570 3.674 1.00 76.94 85 HIS A CA 1
ATOM 668 C C . HIS A 1 85 ? -20.217 -24.561 4.121 1.00 76.94 85 HIS A C 1
ATOM 670 O O . HIS A 1 85 ? -20.799 -24.682 5.195 1.00 76.94 85 HIS A O 1
ATOM 676 N N . ILE A 1 86 ? -20.481 -23.568 3.274 1.00 75.31 86 ILE A N 1
ATOM 677 C CA . ILE A 1 86 ? -21.580 -22.630 3.499 1.00 75.31 86 ILE A CA 1
ATOM 678 C C . ILE A 1 86 ? -22.881 -23.347 3.119 1.00 75.31 86 ILE A C 1
ATOM 680 O O . ILE A 1 86 ? -22.986 -23.811 1.977 1.00 75.31 86 ILE A O 1
ATOM 684 N N . PRO A 1 87 ? -23.868 -23.451 4.026 1.00 78.00 87 PRO A N 1
ATOM 685 C CA . PRO A 1 87 ? -25.125 -24.112 3.712 1.00 78.00 87 PRO A CA 1
ATOM 686 C C . PRO A 1 87 ? -25.870 -23.357 2.604 1.00 78.00 87 PRO A C 1
ATOM 688 O O . PRO A 1 87 ? -25.800 -22.131 2.485 1.00 78.00 87 PRO A O 1
ATOM 691 N N . SER A 1 88 ? -26.597 -24.099 1.765 1.00 70.62 88 SER A N 1
ATOM 692 C CA . SER A 1 88 ? -27.261 -23.535 0.582 1.00 70.62 88 SER A CA 1
ATOM 693 C C . SER A 1 88 ? -28.329 -22.484 0.917 1.00 70.62 88 SER A C 1
ATOM 695 O O . SER A 1 88 ? -28.596 -21.625 0.079 1.00 70.62 88 SER A O 1
ATOM 697 N N . SER A 1 89 ? -28.920 -22.535 2.115 1.00 67.19 89 SER A N 1
ATOM 698 C CA . SER A 1 89 ? -29.862 -21.532 2.628 1.00 67.19 89 SER A CA 1
ATOM 699 C C . SER A 1 89 ? -29.180 -20.177 2.849 1.00 67.19 89 SER A C 1
ATOM 701 O O . SER A 1 89 ? -29.634 -19.166 2.327 1.00 67.19 89 SER A O 1
ATOM 703 N N . GLU A 1 90 ? -28.025 -20.163 3.519 1.00 66.81 90 GLU A N 1
ATOM 704 C CA . GLU A 1 90 ? -27.263 -18.939 3.807 1.00 66.81 90 GLU A CA 1
ATOM 705 C C . GLU A 1 90 ? -26.557 -18.344 2.582 1.00 66.81 90 GLU A C 1
ATOM 707 O O . GLU A 1 90 ? -26.190 -17.166 2.574 1.00 66.81 90 GLU A O 1
ATOM 712 N N . ASN A 1 91 ? -26.339 -19.143 1.536 1.00 63.78 91 ASN A N 1
ATOM 713 C CA . ASN A 1 91 ? -25.682 -18.687 0.310 1.00 63.78 91 ASN A CA 1
ATOM 714 C C . ASN A 1 91 ? -26.478 -17.611 -0.445 1.00 63.78 91 ASN A C 1
ATOM 716 O O . ASN A 1 91 ? -25.879 -16.852 -1.208 1.00 63.78 91 ASN A O 1
ATOM 720 N N . ASN A 1 92 ? -27.799 -17.547 -0.257 1.00 58.84 92 ASN A N 1
ATOM 721 C CA . ASN A 1 92 ? -28.648 -16.545 -0.905 1.00 58.84 92 ASN A CA 1
ATOM 722 C C . ASN A 1 92 ? -28.750 -15.243 -0.089 1.00 58.84 92 ASN A C 1
ATOM 724 O O . ASN A 1 92 ? -28.916 -14.175 -0.677 1.00 58.84 92 ASN A O 1
ATOM 728 N N . ASP A 1 93 ? -28.579 -15.324 1.234 1.00 59.47 93 ASP A N 1
ATOM 729 C CA . ASP A 1 93 ? -28.733 -14.192 2.158 1.00 59.47 93 ASP A CA 1
ATOM 730 C C . ASP A 1 93 ? -27.434 -13.400 2.374 1.00 59.47 93 ASP A C 1
ATOM 732 O O . ASP A 1 93 ? -27.461 -12.239 2.793 1.00 59.47 93 ASP A O 1
ATOM 736 N N . LYS A 1 94 ? -26.270 -13.993 2.071 1.00 59.94 94 LYS A N 1
ATOM 737 C CA . LYS A 1 94 ? -24.975 -13.320 2.237 1.00 59.94 94 LYS A CA 1
ATOM 738 C C . LYS A 1 94 ? -24.709 -12.340 1.083 1.00 59.94 94 LYS A C 1
ATOM 740 O O . LYS A 1 94 ? -24.552 -12.762 -0.064 1.00 59.94 94 LYS A O 1
ATOM 745 N N . PRO A 1 95 ? -24.537 -11.035 1.367 1.00 54.47 95 PRO A N 1
ATOM 746 C CA . PRO A 1 95 ? -24.459 -9.997 0.336 1.00 54.47 95 PRO A CA 1
ATOM 747 C C . PRO A 1 95 ? -23.165 -10.008 -0.499 1.00 54.47 95 PRO A C 1
ATOM 749 O O . PRO A 1 95 ? -23.061 -9.238 -1.450 1.00 54.47 95 PRO A O 1
ATOM 752 N N . PHE A 1 96 ? -22.184 -10.857 -0.167 1.00 55.62 96 PHE A N 1
ATOM 753 C CA . PHE A 1 96 ? -20.817 -10.774 -0.699 1.00 55.62 96 PHE A CA 1
ATOM 754 C C . PHE A 1 96 ? -20.385 -11.939 -1.605 1.00 55.62 96 PHE A C 1
ATOM 756 O O . PHE A 1 96 ? -19.309 -11.864 -2.189 1.00 55.62 96 PHE A O 1
ATOM 763 N N . ILE A 1 97 ? -21.168 -13.022 -1.711 1.00 54.75 97 ILE A N 1
ATOM 764 C CA . ILE A 1 97 ? -20.679 -14.284 -2.313 1.00 54.75 97 ILE A CA 1
ATOM 765 C C . ILE A 1 97 ? -21.095 -14.428 -3.778 1.00 54.75 97 ILE A C 1
ATOM 767 O O . ILE A 1 97 ? -20.318 -14.897 -4.606 1.00 54.75 97 ILE A O 1
ATOM 771 N N . LYS A 1 98 ? -22.302 -13.982 -4.128 1.00 54.47 98 LYS A N 1
ATOM 772 C CA . LYS A 1 98 ? -22.778 -13.958 -5.512 1.00 54.47 98 LYS A CA 1
ATOM 773 C C . LYS A 1 98 ? -23.057 -12.523 -5.907 1.00 54.47 98 LYS A C 1
ATOM 775 O O . LYS A 1 98 ? -24.199 -12.062 -5.889 1.00 54.47 98 LYS A O 1
ATOM 780 N N . TYR A 1 99 ? -22.009 -11.816 -6.306 1.00 52.41 99 TYR A N 1
ATOM 781 C CA . TYR A 1 99 ? -22.227 -10.724 -7.234 1.00 52.41 99 TYR A CA 1
ATOM 782 C C . TYR A 1 99 ? -22.759 -11.360 -8.526 1.00 52.41 99 TYR A C 1
ATOM 784 O O . TYR A 1 99 ? -21.996 -11.800 -9.380 1.00 52.41 99 TYR A O 1
ATOM 792 N N . ALA A 1 100 ? -24.088 -11.397 -8.685 1.00 53.38 100 ALA A N 1
ATOM 793 C CA . ALA A 1 100 ? -24.646 -11.174 -10.015 1.00 53.38 100 ALA A CA 1
ATOM 794 C C . ALA A 1 100 ? -23.933 -9.934 -10.580 1.00 53.38 100 ALA A C 1
ATOM 796 O O . ALA A 1 100 ? -23.548 -9.074 -9.786 1.00 53.38 100 ALA A O 1
ATOM 797 N N . SER A 1 101 ? -23.739 -9.850 -11.894 1.00 57.66 101 SER A N 1
ATOM 798 C CA . SER A 1 101 ? -22.902 -8.870 -12.624 1.00 57.66 101 SER A CA 1
ATOM 799 C C . SER A 1 101 ? -22.921 -7.399 -12.149 1.00 57.66 101 SER A C 1
ATOM 801 O O . SER A 1 101 ? -22.074 -6.619 -12.565 1.00 57.66 101 SER A O 1
ATOM 803 N N . ASN A 1 102 ? -23.851 -7.015 -11.272 1.00 59.78 102 ASN A N 1
ATOM 804 C CA . ASN A 1 102 ? -24.163 -5.669 -10.815 1.00 59.78 102 ASN A CA 1
ATOM 805 C C . ASN A 1 102 ? -23.766 -5.364 -9.345 1.00 59.78 102 ASN A C 1
ATOM 807 O O . ASN A 1 102 ? -24.209 -4.351 -8.806 1.00 59.78 102 ASN A O 1
ATOM 811 N N . GLY A 1 103 ? -22.946 -6.184 -8.672 1.00 67.94 103 GLY A N 1
ATOM 812 C CA . GLY A 1 103 ? -22.342 -5.795 -7.381 1.00 67.94 103 GLY A CA 1
ATOM 813 C C . GLY A 1 103 ? -23.318 -5.681 -6.184 1.00 67.94 103 GLY A C 1
ATOM 814 O O . GLY A 1 103 ? -24.450 -6.168 -6.232 1.00 67.94 103 GLY A O 1
ATOM 815 N N . ILE A 1 104 ? -22.888 -5.029 -5.087 1.00 71.06 104 ILE A N 1
ATOM 816 C CA . ILE A 1 104 ? -23.799 -4.539 -4.029 1.00 71.06 104 ILE A CA 1
ATOM 817 C C . ILE A 1 104 ? -24.559 -3.338 -4.595 1.00 71.06 104 ILE A C 1
ATOM 819 O O . ILE A 1 104 ? -24.031 -2.233 -4.689 1.00 71.06 104 ILE A O 1
ATOM 823 N N . THR A 1 105 ? -25.812 -3.556 -4.979 1.00 81.88 105 THR A N 1
ATOM 824 C CA . THR A 1 105 ? -26.713 -2.475 -5.389 1.00 81.88 105 THR A CA 1
ATOM 825 C C . THR A 1 105 ? -27.096 -1.614 -4.181 1.00 81.88 105 THR A C 1
ATOM 827 O O . THR A 1 105 ? -27.297 -2.142 -3.083 1.00 81.88 105 THR A O 1
ATOM 830 N N . GLY A 1 106 ? -27.271 -0.303 -4.382 1.00 85.31 106 GLY A N 1
ATOM 831 C CA . GLY A 1 106 ? -27.680 0.629 -3.322 1.00 85.31 106 GLY A CA 1
ATOM 832 C C . GLY A 1 106 ? -28.964 0.206 -2.597 1.00 85.31 106 GLY A C 1
ATOM 833 O O . GLY A 1 106 ? -29.024 0.263 -1.372 1.00 85.31 106 GLY A O 1
ATOM 834 N N . GLU A 1 107 ? -29.952 -0.328 -3.322 1.00 85.94 107 GLU A N 1
ATOM 835 C CA . GLU A 1 107 ? -31.193 -0.858 -2.736 1.00 85.94 107 GLU A CA 1
ATOM 836 C C . GLU A 1 107 ? -30.954 -2.034 -1.779 1.00 85.94 107 GLU A C 1
ATOM 838 O O . GLU A 1 107 ? -31.547 -2.095 -0.701 1.00 85.94 107 GLU A O 1
ATOM 843 N N . LYS A 1 108 ? -30.064 -2.968 -2.146 1.00 79.12 108 LYS A N 1
ATOM 844 C CA . LYS A 1 108 ? -29.711 -4.115 -1.295 1.00 79.12 108 LYS A CA 1
ATOM 845 C C . LYS A 1 108 ? -28.993 -3.651 -0.032 1.00 79.12 108 LYS A C 1
ATOM 847 O O . LYS A 1 108 ? -29.301 -4.133 1.056 1.00 79.12 108 LYS A O 1
ATOM 852 N N . TYR A 1 109 ? -28.077 -2.694 -0.172 1.00 85.25 109 TYR A N 1
ATOM 853 C CA . TYR A 1 109 ? -27.392 -2.094 0.968 1.00 85.25 109 TYR A CA 1
ATOM 854 C C . TYR A 1 109 ? -28.377 -1.384 1.907 1.00 85.25 109 TYR A C 1
ATOM 856 O O . TYR A 1 109 ? -28.332 -1.586 3.119 1.00 85.25 109 TYR A O 1
ATOM 864 N N . LEU A 1 110 ? -29.324 -0.622 1.355 1.00 90.81 110 LEU A N 1
ATOM 865 C CA . LEU A 1 110 ? -30.349 0.075 2.128 1.00 90.81 110 LEU A CA 1
ATOM 866 C C . LEU A 1 110 ? -31.230 -0.903 2.917 1.00 90.81 110 LEU A C 1
ATOM 868 O O . LEU A 1 110 ? -31.435 -0.695 4.114 1.00 90.81 110 LEU A O 1
ATOM 872 N N . LYS A 1 111 ? -31.687 -1.996 2.289 1.00 88.06 111 LYS A N 1
ATOM 873 C CA . LYS A 1 111 ? -32.459 -3.051 2.970 1.00 88.06 111 LYS A CA 1
ATOM 874 C C . LYS A 1 111 ? -31.673 -3.683 4.125 1.00 88.06 111 LYS A C 1
ATOM 876 O O . LYS A 1 111 ? -32.216 -3.811 5.220 1.00 88.06 111 LYS A O 1
ATOM 881 N N . LEU A 1 112 ? -30.391 -4.002 3.917 1.00 85.38 112 LEU A N 1
ATOM 882 C CA . LEU A 1 112 ? -29.504 -4.547 4.956 1.00 85.38 112 LEU A CA 1
ATOM 883 C C . LEU A 1 112 ? -29.323 -3.578 6.139 1.00 85.38 112 LEU A C 1
ATOM 885 O O . LEU A 1 112 ? -29.301 -3.985 7.300 1.00 85.38 112 LEU A O 1
ATOM 889 N N . VAL A 1 113 ? -29.186 -2.279 5.864 1.00 91.56 113 VAL A N 1
ATOM 890 C CA . VAL A 1 113 ? -29.069 -1.257 6.916 1.00 91.56 113 VAL A CA 1
ATOM 891 C C . VAL A 1 113 ? -30.379 -1.122 7.696 1.00 91.56 113 VAL A C 1
ATOM 893 O O . VAL A 1 113 ? -30.356 -0.987 8.922 1.00 91.56 113 VAL A O 1
ATOM 896 N N . GLN A 1 114 ? -31.526 -1.169 7.014 1.00 94.94 114 GLN A N 1
ATOM 897 C CA . GLN A 1 114 ? -32.840 -1.113 7.657 1.00 94.94 114 GLN A CA 1
ATOM 898 C C . GLN A 1 114 ? -33.097 -2.330 8.551 1.00 94.94 114 GLN A C 1
ATOM 900 O O . GLN A 1 114 ? -33.543 -2.142 9.685 1.00 94.94 114 GLN A O 1
ATOM 905 N N . SER A 1 115 ? -32.771 -3.546 8.098 1.00 89.88 115 SER A N 1
ATOM 906 C CA . SER A 1 115 ? -32.942 -4.759 8.910 1.00 89.88 115 SER A CA 1
ATOM 907 C C . SER A 1 115 ? -32.099 -4.704 10.186 1.00 89.88 115 SER A C 1
ATOM 909 O O . SER A 1 115 ? -32.650 -4.845 11.277 1.00 89.88 115 SER A O 1
ATOM 911 N N . ARG A 1 116 ? -30.812 -4.338 10.085 1.00 89.44 116 ARG A N 1
ATOM 912 C CA . ARG A 1 116 ? -29.929 -4.163 11.255 1.00 89.44 116 ARG A CA 1
ATOM 913 C C . ARG A 1 116 ? -30.429 -3.094 12.228 1.00 89.44 116 ARG A C 1
ATOM 915 O O . ARG A 1 116 ? -30.306 -3.251 13.440 1.00 89.44 116 ARG A O 1
ATOM 922 N N . ARG A 1 117 ? -31.017 -1.999 11.725 1.00 93.69 117 ARG A N 1
ATOM 923 C CA . ARG A 1 117 ? -31.640 -0.968 12.580 1.00 93.69 117 ARG A CA 1
ATOM 924 C C . ARG A 1 117 ? -32.856 -1.505 13.332 1.00 93.69 117 ARG A C 1
ATOM 926 O O . ARG A 1 117 ? -33.045 -1.143 14.491 1.00 93.69 117 ARG A O 1
ATOM 933 N N . LEU A 1 118 ? -33.689 -2.316 12.683 1.00 94.94 118 LEU A N 1
ATOM 934 C CA . LEU A 1 118 ? -34.860 -2.928 13.314 1.00 94.94 118 LEU A CA 1
ATOM 935 C C . LEU A 1 118 ? -34.446 -3.962 14.365 1.00 94.94 118 LEU A C 1
ATOM 937 O O . LEU A 1 118 ? -34.982 -3.928 15.467 1.00 94.94 118 LEU A O 1
ATOM 941 N N . GLU A 1 119 ? -33.461 -4.810 14.069 1.00 91.50 119 GLU A N 1
ATOM 942 C CA . GLU A 1 119 ? -32.868 -5.756 15.028 1.00 91.50 119 GLU A CA 1
ATOM 943 C C . GLU A 1 119 ? -32.305 -5.031 16.254 1.00 91.50 119 GLU A C 1
ATOM 945 O O . GLU A 1 119 ? -32.651 -5.366 17.384 1.00 91.50 119 GLU A O 1
ATOM 950 N N . ALA A 1 120 ? -31.531 -3.961 16.049 1.00 91.00 120 ALA A N 1
ATOM 951 C CA . ALA A 1 120 ? -31.007 -3.152 17.148 1.00 91.00 120 ALA A CA 1
ATOM 952 C C . ALA A 1 120 ? -32.119 -2.499 17.990 1.00 91.00 120 ALA A C 1
ATOM 954 O O . ALA A 1 120 ? -31.978 -2.373 19.205 1.00 91.00 120 ALA A O 1
ATOM 955 N N . LYS A 1 121 ? -33.235 -2.082 17.372 1.00 93.38 121 LYS A N 1
ATOM 956 C CA . LYS A 1 121 ? -34.408 -1.573 18.105 1.00 93.38 121 LYS A CA 1
ATOM 957 C C . LYS A 1 121 ? -35.090 -2.670 18.923 1.00 93.38 121 LYS A C 1
ATOM 959 O O . LYS A 1 121 ? -35.450 -2.400 20.063 1.00 93.38 121 LYS A O 1
ATOM 964 N N . LYS A 1 122 ? -35.243 -3.876 18.367 1.00 93.31 122 LYS A N 1
ATOM 965 C CA . LYS A 1 122 ? -35.827 -5.030 19.070 1.00 93.31 122 LYS A CA 1
ATOM 966 C C . LYS A 1 122 ? -34.989 -5.427 20.285 1.00 93.31 122 LYS A C 1
ATOM 968 O O . LYS A 1 122 ? -35.523 -5.436 21.385 1.00 93.31 122 LYS A O 1
ATOM 973 N N . LEU A 1 123 ? -33.673 -5.587 20.116 1.00 89.88 123 LEU A N 1
ATOM 974 C CA . LEU A 1 123 ? -32.746 -5.899 21.215 1.00 89.88 123 LEU A CA 1
ATOM 975 C C . LEU A 1 123 ? -32.797 -4.856 22.341 1.00 89.88 123 LEU A C 1
ATOM 977 O O . LEU A 1 123 ? -32.765 -5.203 23.516 1.00 89.88 123 LEU A O 1
ATOM 981 N N . ARG A 1 124 ? -32.925 -3.566 21.998 1.00 87.50 124 ARG A N 1
ATOM 982 C CA . ARG A 1 124 ? -33.107 -2.496 22.994 1.00 87.50 124 ARG A CA 1
ATOM 983 C C . ARG A 1 124 ? -34.432 -2.613 23.746 1.00 87.50 124 ARG A C 1
ATOM 985 O O . ARG A 1 124 ? -34.471 -2.324 24.931 1.00 87.50 124 ARG A O 1
ATOM 992 N N . GLN A 1 125 ? -35.513 -2.992 23.071 1.00 84.25 125 GLN A N 1
ATOM 993 C CA . GLN A 1 125 ? -36.823 -3.162 23.705 1.00 84.25 125 GLN A CA 1
ATOM 994 C C . GLN A 1 125 ? -36.884 -4.418 24.582 1.00 84.25 125 GLN A C 1
ATOM 996 O O . GLN A 1 125 ? -37.558 -4.399 25.606 1.00 84.25 125 GLN A O 1
ATOM 1001 N N . GLU A 1 126 ? -36.186 -5.485 24.200 1.00 80.88 126 GLU A N 1
ATOM 1002 C CA . GLU A 1 126 ? -36.084 -6.732 24.967 1.00 80.88 126 GLU A CA 1
ATOM 1003 C C . GLU A 1 126 ? -35.200 -6.549 26.208 1.00 80.88 126 GLU A C 1
ATOM 1005 O O . GLU A 1 126 ? -35.661 -6.807 27.315 1.00 80.88 126 GLU A O 1
ATOM 1010 N N . GLY A 1 127 ? -34.015 -5.941 26.073 1.00 69.00 127 GLY A N 1
ATOM 1011 C CA . GLY A 1 127 ? -33.147 -5.651 27.224 1.00 69.00 127 GLY A CA 1
ATOM 1012 C C . GLY A 1 127 ? -33.750 -4.672 28.244 1.00 69.00 127 GLY A C 1
ATOM 1013 O O . GLY A 1 127 ? -33.395 -4.710 29.416 1.00 69.00 127 GLY A O 1
ATOM 1014 N N . VAL A 1 128 ? -34.694 -3.815 27.837 1.00 60.16 128 VAL A N 1
ATOM 1015 C CA . VAL A 1 128 ? -35.452 -2.947 28.763 1.00 60.16 128 VAL A CA 1
ATOM 1016 C C . VAL A 1 128 ? -36.525 -3.729 29.538 1.00 60.16 128 VAL A C 1
ATOM 1018 O O . VAL A 1 128 ? -36.838 -3.367 30.671 1.00 60.16 128 VAL A O 1
ATOM 1021 N N . LYS A 1 129 ? -37.066 -4.816 28.974 1.00 53.06 129 LYS A N 1
ATOM 1022 C CA . LYS A 1 129 ? -38.047 -5.675 29.659 1.00 53.06 129 LYS A CA 1
ATOM 1023 C C . LYS A 1 129 ? -37.397 -6.571 30.711 1.00 53.06 129 LYS A C 1
ATOM 1025 O O . LYS A 1 129 ? -37.991 -6.765 31.768 1.00 53.06 129 LYS A O 1
ATOM 1030 N N . ASP A 1 130 ? -36.178 -7.043 30.465 1.00 53.88 130 ASP A N 1
ATOM 1031 C CA . ASP A 1 130 ? -35.449 -7.892 31.418 1.00 53.88 130 ASP A CA 1
ATOM 1032 C C . ASP A 1 130 ? -35.063 -7.138 32.704 1.00 53.88 130 ASP A C 1
ATOM 1034 O O . ASP A 1 130 ? -35.025 -7.733 33.779 1.00 53.88 130 ASP A O 1
ATOM 1038 N N . VAL A 1 131 ? -34.861 -5.816 32.625 1.00 52.00 131 VAL A N 1
ATOM 1039 C CA . VAL A 1 131 ? -34.597 -4.960 33.798 1.00 52.00 131 VAL A CA 1
ATOM 1040 C C . VAL A 1 131 ? -35.875 -4.701 34.610 1.00 52.00 131 VAL A C 1
ATOM 1042 O O . VAL A 1 131 ? -35.840 -4.738 35.832 1.00 52.00 131 VAL A O 1
ATOM 1045 N N . GLN A 1 132 ? -37.030 -4.514 33.961 1.00 46.34 132 GLN A N 1
ATOM 1046 C CA . GLN A 1 132 ? -38.307 -4.273 34.658 1.00 46.34 132 GLN A CA 1
ATOM 1047 C C . GLN A 1 132 ? -38.947 -5.547 35.242 1.00 46.34 132 GLN A C 1
ATOM 1049 O O . GLN A 1 132 ? -39.818 -5.455 36.106 1.00 46.34 132 GLN A O 1
ATOM 1054 N N . GLY A 1 133 ? -38.526 -6.732 34.788 1.00 46.59 133 GLY A N 1
ATOM 1055 C CA . GLY A 1 133 ? -39.008 -8.022 35.291 1.00 46.59 133 GLY A CA 1
ATOM 1056 C C . GLY A 1 133 ? -38.345 -8.501 36.588 1.00 46.59 133 GLY A C 1
ATOM 1057 O O . GLY A 1 133 ? -38.905 -9.366 37.258 1.00 46.59 133 GLY A O 1
ATOM 1058 N N . GLN A 1 134 ? -37.184 -7.954 36.969 1.00 44.28 134 GLN A N 1
ATOM 1059 C CA . GLN A 1 134 ? -36.463 -8.369 38.183 1.00 44.28 134 GLN A CA 1
ATOM 1060 C C . GLN A 1 134 ? -36.891 -7.597 39.442 1.00 44.28 134 GLN A C 1
ATOM 1062 O O . GLN A 1 134 ? -36.822 -8.143 40.542 1.00 44.28 134 GLN A O 1
ATOM 1067 N N . ASP A 1 135 ? -37.43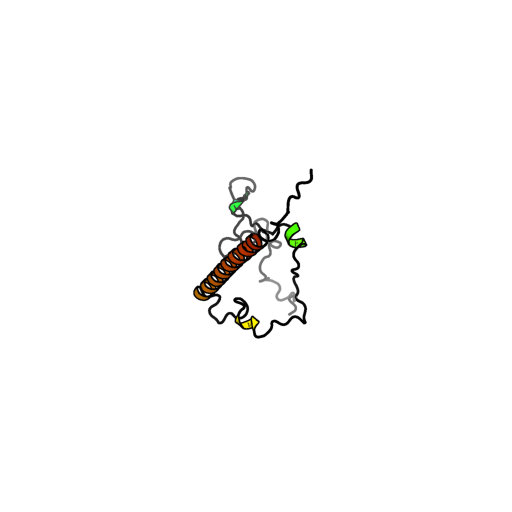8 -6.389 39.289 1.00 47.56 135 ASP A N 1
ATOM 1068 C CA . ASP A 1 135 ? -37.835 -5.532 40.416 1.00 47.56 135 ASP A CA 1
ATOM 1069 C C . ASP A 1 135 ? -39.188 -5.910 41.057 1.00 47.56 135 ASP A C 1
ATOM 1071 O O . ASP A 1 135 ? -39.552 -5.364 42.096 1.00 47.56 135 ASP A O 1
ATOM 1075 N N . GLN A 1 136 ? -39.945 -6.862 40.492 1.00 48.44 136 GLN A N 1
ATOM 1076 C CA . GLN A 1 136 ? -41.259 -7.266 41.031 1.00 48.44 136 GLN A CA 1
ATOM 1077 C C . GLN A 1 136 ? -41.249 -8.546 41.888 1.00 48.44 136 GLN A C 1
ATOM 1079 O O . GLN A 1 136 ? -42.297 -8.946 42.392 1.00 48.44 136 GLN A O 1
ATOM 1084 N N . ALA A 1 137 ? -40.093 -9.187 42.100 1.00 48.28 137 ALA A N 1
ATOM 1085 C CA . ALA A 1 137 ? -40.004 -10.457 42.835 1.00 48.28 137 ALA A CA 1
ATOM 1086 C C . ALA A 1 137 ? -39.596 -10.329 44.322 1.00 48.28 137 ALA A C 1
ATOM 1088 O O . ALA A 1 137 ? -39.542 -11.339 45.022 1.00 48.28 137 ALA A O 1
ATOM 1089 N N . GLN A 1 138 ? -39.318 -9.125 44.837 1.00 46.25 138 GLN A N 1
ATOM 1090 C CA . GLN A 1 138 ? -38.861 -8.924 46.223 1.00 46.25 138 GLN A CA 1
ATOM 1091 C C . GLN A 1 138 ? -39.691 -7.848 46.935 1.00 46.25 138 GLN A C 1
ATOM 1093 O O . GLN A 1 138 ? -39.289 -6.695 47.042 1.00 46.25 138 GLN A O 1
ATOM 1098 N N . GLY A 1 139 ? -40.877 -8.217 47.422 1.00 46.62 139 GLY A N 1
ATOM 1099 C CA . GLY A 1 139 ? -41.789 -7.259 48.050 1.00 46.62 139 GLY A CA 1
ATOM 1100 C C . GLY A 1 139 ? -42.829 -7.875 48.979 1.00 46.62 139 GLY A C 1
ATOM 1101 O O . GLY A 1 139 ? -44.002 -7.543 48.873 1.00 46.62 139 GLY A O 1
ATOM 1102 N N . SER A 1 140 ? -42.433 -8.766 49.892 1.00 47.72 140 SER A N 1
ATOM 1103 C CA . SER A 1 140 ? -43.280 -9.124 51.041 1.00 47.72 140 SER A CA 1
ATOM 1104 C C . SER A 1 140 ? -42.441 -9.585 52.238 1.00 47.72 140 SER A C 1
ATOM 1106 O O . SER A 1 140 ? -42.356 -10.776 52.534 1.00 47.72 140 SER A O 1
ATOM 1108 N N . VAL A 1 141 ? -41.808 -8.640 52.937 1.00 48.75 141 VAL A N 1
ATOM 1109 C CA . VAL A 1 141 ? -41.257 -8.885 54.278 1.00 48.75 141 VAL A CA 1
ATOM 1110 C C . VAL A 1 141 ? -42.314 -8.450 55.291 1.00 48.75 141 VAL A C 1
ATOM 1112 O O . VAL A 1 141 ? -42.587 -7.263 55.448 1.00 48.75 141 VAL A O 1
ATOM 1115 N N . GLN A 1 142 ? -42.950 -9.426 55.938 1.00 45.75 142 GLN A N 1
ATOM 1116 C CA . GLN A 1 142 ? -43.880 -9.206 57.044 1.00 45.75 142 GLN A CA 1
ATOM 1117 C C . GLN A 1 142 ? -43.090 -8.779 58.289 1.00 45.75 142 GLN A C 1
ATOM 1119 O O . GLN A 1 142 ? -42.312 -9.558 58.836 1.00 45.75 142 GLN A O 1
ATOM 1124 N N . THR A 1 143 ? -43.292 -7.550 58.757 1.00 44.88 143 THR A N 1
ATOM 1125 C CA . THR A 1 143 ? -42.831 -7.108 60.078 1.00 44.88 143 THR A CA 1
ATOM 1126 C C . THR A 1 143 ? -43.727 -7.717 61.155 1.00 44.88 143 THR A C 1
ATOM 1128 O O . THR A 1 143 ? -44.870 -7.292 61.320 1.00 44.88 143 THR A O 1
ATOM 1131 N N . GLN A 1 144 ? -43.221 -8.711 61.888 1.00 47.41 144 GLN A N 1
ATOM 1132 C CA . GLN A 1 144 ? -43.835 -9.167 63.136 1.00 47.41 144 GLN A CA 1
ATOM 1133 C C . GLN A 1 144 ? -43.342 -8.287 64.286 1.00 47.41 144 GLN A C 1
ATOM 1135 O O . GLN A 1 144 ? -42.170 -8.307 64.652 1.00 47.41 144 GLN A O 1
ATOM 1140 N N . THR A 1 145 ? -44.258 -7.499 64.836 1.00 47.78 145 THR A N 1
ATOM 1141 C CA . THR A 1 145 ? -44.121 -6.815 66.121 1.00 47.78 145 THR A CA 1
ATOM 1142 C C . THR A 1 145 ? -44.344 -7.847 67.230 1.00 47.78 145 THR A C 1
ATOM 1144 O O . THR A 1 145 ? -45.387 -8.499 67.249 1.00 47.78 145 THR A O 1
ATOM 1147 N N . GLN A 1 146 ? -43.387 -8.009 68.143 1.00 48.59 146 GLN A N 1
ATOM 1148 C CA . GLN A 1 146 ? -43.590 -8.715 69.412 1.00 48.59 146 GLN A CA 1
ATOM 1149 C C . GLN A 1 146 ? -43.208 -7.796 70.578 1.00 48.59 146 GLN A C 1
ATOM 1151 O O . GLN A 1 146 ? -42.366 -6.913 70.417 1.00 48.59 146 GLN A O 1
ATOM 1156 N N . ALA A 1 147 ? -43.954 -7.998 71.665 1.00 47.84 147 ALA A N 1
ATOM 1157 C CA . ALA A 1 147 ? -44.155 -7.170 72.853 1.00 47.84 147 ALA A CA 1
ATOM 1158 C C . ALA A 1 147 ? -42.903 -6.842 73.676 1.00 47.84 147 ALA A C 1
ATOM 1160 O O . ALA A 1 147 ? -41.976 -7.680 73.714 1.00 47.84 147 ALA A O 1
#

InterPro domains:
  IPR019189 Large ribosomal subunit protein mL41 [PF09809] (13-84)
  IPR0191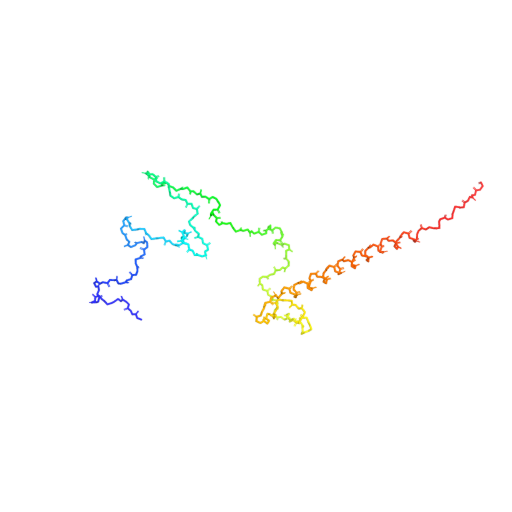89 Large ribosomal subunit protein mL41 [PTHR21338] (9-81)

Secondary structure (DSSP, 8-state):
-----TTSTT---SPPPTTSS-TT-----STT--SSTT---SEEE--SSS--EEE-GGGS-------HHHHHH----SS--TT-PPPTTHHHH-TTT---TT-S-HHHHHHHHHHHHHHHHHHHHHHHHHHHTTTTS----------

Organism: NCBI:txid2282107

Foldseek 3Di:
DDPDDCPVPDDDPDDDDCVRDDPPDDDDPPQADDDDPDAHHQFDFDDDDPGDTDGDNVRDDDDDDPDPVVVVPDPDDPDDDPPDDDDPVVCVVDQPNDPPVPHNDPVNVVVVVVVVVVVVVVVVVVVVVVVVVVVPPDDDDDDDDDD

Nearest PDB structures (foldseek):
  3j6b-assembly1_3  TM=6.228E-01  e=3.803E-02  Saccharomyces cerevisiae

Sequence (147 aa):
MRPTFACLSKASRRPLTPKRGNKDYYKGTRQASLPGLRTGAPGTYFGSGKAQYKLLDERVRVFVAPPVEELNSTPLKPYVQWMTHIPSSENNDKPFIKYASNGITGEKYLKLVQSRRLEAKKLRQEGVKDVQGQDQAQGSVQTQTQA

Solvent-accessible surface area (backbone atoms only — 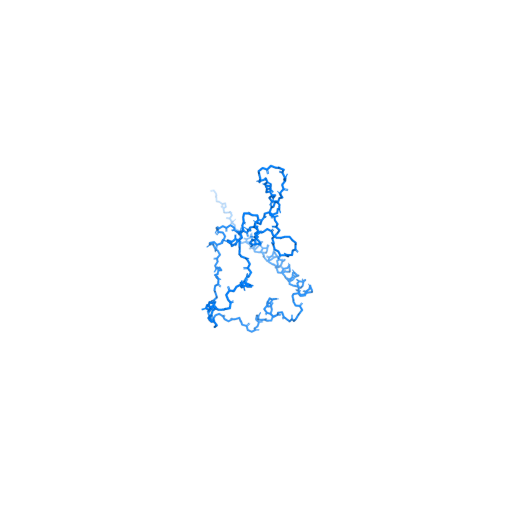not comparable to full-atom values): 10232 Å² total; per-residue (Å²): 136,83,98,80,58,87,85,78,61,88,68,83,86,66,83,84,51,70,85,74,59,60,97,86,50,82,61,85,86,67,75,54,39,78,89,73,99,83,48,45,46,40,47,48,77,69,63,97,65,89,86,45,70,47,81,36,75,91,52,47,89,79,86,89,72,78,60,68,69,58,62,71,68,47,89,79,62,101,67,77,69,84,87,72,73,84,54,78,74,57,60,73,73,45,83,80,77,69,62,57,100,69,58,83,41,69,69,60,53,51,52,54,54,50,51,54,51,50,51,55,51,48,54,54,56,50,59,54,48,62,60,66,62,61,74,75,77,78,85,81,84,81,84,81,87,79,135

Radius of gyration: 34.3 Å; Cα contacts (8 Å, |Δi|>4): 56; chains: 1; bounding box: 75×54×107 Å